Protein AF-A0A1Y2D1D3-F1 (afdb_monomer)

pLDDT: mean 90.97, std 10.9, range [46.06, 98.31]

Radius of gyration: 13.97 Å; Cα contacts (8 Å, |Δi|>4): 118; chains: 1; bounding box: 32×27×41 Å

Foldseek 3Di:
DDDPDDQEDEDELPLQQCQCVVVVNCSCVVLVVQQPDPHAYEYEYECAEPSDHPVSSCVSVVSHDPNYDYYYHYPAYSVRDPPVVD

Structure (mmCIF, N/CA/C/O backbone):
data_AF-A0A1Y2D1D3-F1
#
_entry.id   AF-A0A1Y2D1D3-F1
#
loop_
_atom_site.group_PDB
_atom_site.id
_atom_site.type_symbol
_atom_site.label_atom_id
_atom_site.label_alt_id
_atom_site.label_comp_id
_atom_site.label_asym_id
_atom_site.label_entity_id
_atom_site.label_seq_id
_atom_site.pdbx_PDB_ins_code
_atom_site.Cartn_x
_atom_site.Cartn_y
_atom_site.Cartn_z
_atom_site.occupancy
_atom_site.B_iso_or_equiv
_atom_site.auth_seq_id
_atom_site.auth_comp_id
_atom_site.auth_asym_id
_atom_site.auth_atom_id
_atom_site.pdbx_PDB_model_num
ATOM 1 N N . MET A 1 1 ? -17.474 19.411 -0.831 1.00 54.12 1 MET A N 1
ATOM 2 C CA . MET A 1 1 ? -17.830 17.997 -0.619 1.00 54.12 1 MET A CA 1
ATOM 3 C C . MET A 1 1 ? -17.241 17.612 0.720 1.00 54.12 1 MET A C 1
ATOM 5 O O . MET A 1 1 ? -16.024 17.535 0.821 1.00 54.12 1 MET A O 1
ATOM 9 N N . GLU A 1 2 ? -18.068 17.519 1.757 1.00 63.62 2 GLU A N 1
ATOM 10 C CA . GLU A 1 2 ? -17.632 16.942 3.031 1.00 63.62 2 GLU A CA 1
ATOM 11 C C . GLU A 1 2 ? -17.712 15.423 2.917 1.00 63.62 2 GLU A C 1
ATOM 13 O O . GLU A 1 2 ? -18.647 14.885 2.327 1.00 63.62 2 GLU A O 1
ATOM 18 N N . ILE A 1 3 ? -16.694 14.733 3.424 1.00 74.12 3 ILE A N 1
ATOM 19 C CA . ILE A 1 3 ? -16.734 13.280 3.543 1.00 74.12 3 ILE A CA 1
ATOM 20 C C . ILE A 1 3 ? -17.570 12.976 4.788 1.00 74.12 3 ILE A C 1
ATOM 22 O O . ILE A 1 3 ? -17.108 13.210 5.901 1.00 74.12 3 ILE A O 1
ATOM 26 N N . GLU A 1 4 ? -18.788 12.467 4.594 1.00 82.75 4 GLU A N 1
ATOM 27 C CA . GLU A 1 4 ? -19.734 12.125 5.674 1.00 82.75 4 GLU A CA 1
ATOM 28 C C . GLU A 1 4 ? -19.196 11.031 6.615 1.00 82.75 4 GLU A C 1
ATOM 30 O O . GLU A 1 4 ? -19.585 10.939 7.777 1.00 82.75 4 GLU A O 1
ATOM 35 N N . GLY A 1 5 ? -18.260 10.215 6.128 1.00 84.69 5 GLY A N 1
ATOM 36 C CA . GLY A 1 5 ? -17.552 9.208 6.902 1.00 84.69 5 GLY A CA 1
ATOM 37 C C . GLY A 1 5 ? -16.558 8.441 6.037 1.00 84.69 5 GLY A C 1
ATOM 38 O O . GLY A 1 5 ? -16.711 8.341 4.821 1.00 84.69 5 GLY A O 1
ATOM 39 N N . CYS A 1 6 ? -15.518 7.897 6.663 1.00 88.19 6 CYS A N 1
ATOM 40 C CA . CYS A 1 6 ? -14.593 6.975 6.014 1.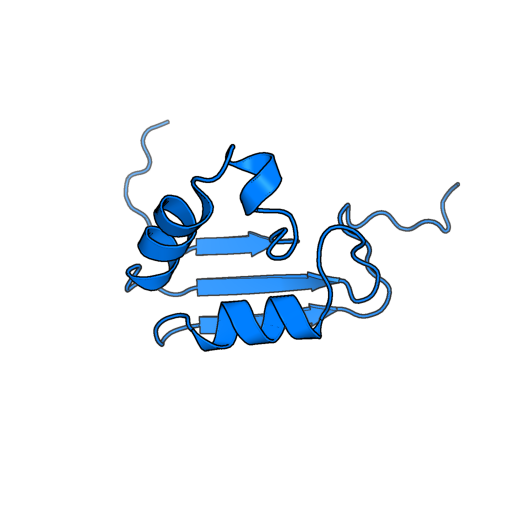00 88.19 6 CYS A CA 1
ATOM 41 C C . CYS A 1 6 ? -14.945 5.557 6.462 1.00 88.19 6 CYS A C 1
ATOM 43 O O . CYS A 1 6 ? -15.041 5.314 7.660 1.00 88.19 6 CYS A O 1
ATOM 45 N N . ILE A 1 7 ? -15.144 4.637 5.517 1.00 92.94 7 ILE A N 1
ATOM 46 C CA . ILE A 1 7 ? -15.449 3.224 5.807 1.00 92.94 7 ILE A CA 1
ATOM 47 C C . ILE A 1 7 ? -14.263 2.292 5.532 1.00 92.94 7 ILE A C 1
ATOM 49 O O . ILE A 1 7 ? -14.341 1.097 5.794 1.00 92.94 7 ILE A O 1
ATOM 53 N N . GLY A 1 8 ? -13.165 2.828 5.001 1.00 93.88 8 GLY A N 1
ATOM 54 C CA . GLY A 1 8 ? -11.980 2.070 4.628 1.00 93.88 8 GLY A CA 1
ATOM 55 C C . GLY A 1 8 ? -11.038 2.891 3.756 1.00 93.88 8 GLY A C 1
ATOM 56 O O . GLY A 1 8 ? -11.358 4.006 3.346 1.00 93.88 8 GLY A O 1
ATOM 57 N N . VAL A 1 9 ? -9.865 2.336 3.474 1.00 94.38 9 VAL A N 1
ATOM 58 C CA . VAL A 1 9 ? -8.849 2.980 2.634 1.00 94.38 9 VAL A CA 1
ATOM 59 C C . VAL A 1 9 ? -8.323 2.003 1.595 1.00 94.38 9 VAL A C 1
ATOM 61 O O . VAL A 1 9 ? -8.092 0.834 1.894 1.00 94.38 9 VAL A O 1
ATOM 64 N N . ALA A 1 10 ? -8.104 2.496 0.381 1.00 95.62 10 ALA A N 1
ATOM 65 C CA . ALA A 1 10 ? -7.369 1.782 -0.648 1.00 95.62 10 ALA A CA 1
ATOM 66 C C . ALA A 1 10 ? -6.090 2.554 -0.979 1.00 95.62 10 ALA A C 1
ATOM 68 O O . ALA A 1 10 ? -6.123 3.770 -1.171 1.00 95.62 10 ALA A O 1
ATOM 69 N N . THR A 1 11 ? -4.965 1.851 -1.051 1.00 94.81 11 THR A N 1
ATOM 70 C CA . THR A 1 11 ? -3.700 2.399 -1.539 1.00 94.81 11 THR A CA 1
ATOM 71 C C . THR A 1 11 ? -3.303 1.653 -2.798 1.00 94.81 11 THR A C 1
ATOM 73 O O . THR A 1 11 ? -3.181 0.428 -2.770 1.00 94.81 11 THR A O 1
ATOM 76 N N . ILE A 1 12 ? -3.069 2.389 -3.875 1.00 96.81 12 ILE A N 1
ATOM 77 C CA . ILE A 1 12 ? -2.636 1.848 -5.160 1.00 96.81 12 ILE A CA 1
ATOM 78 C C . ILE A 1 12 ? -1.233 2.391 -5.421 1.00 96.81 12 ILE A C 1
ATOM 80 O O . ILE A 1 12 ? -1.019 3.597 -5.296 1.00 96.81 12 ILE A O 1
ATOM 84 N N . SER A 1 13 ? -0.283 1.505 -5.724 1.00 96.44 13 SER A N 1
ATOM 85 C CA . SER A 1 13 ? 1.126 1.849 -5.965 1.00 96.44 13 SER A CA 1
ATOM 86 C C . SER A 1 13 ? 1.775 2.601 -4.794 1.00 96.44 13 SER A C 1
ATOM 88 O O . SER A 1 13 ? 2.471 3.597 -4.983 1.00 96.44 13 SER A O 1
ATOM 90 N N . PHE A 1 14 ? 1.530 2.172 -3.548 1.00 95.62 14 PHE A N 1
ATOM 91 C CA . PHE A 1 14 ? 2.102 2.869 -2.390 1.00 95.62 14 PHE A CA 1
ATOM 92 C C . PHE A 1 14 ? 3.646 2.838 -2.447 1.00 95.62 14 PHE A C 1
ATOM 94 O O . PHE A 1 14 ? 4.229 1.752 -2.390 1.00 95.62 14 PHE A O 1
ATOM 101 N N . PRO A 1 15 ? 4.337 3.994 -2.492 1.00 95.38 15 PRO A N 1
ATOM 102 C CA . PRO A 1 15 ? 5.757 4.066 -2.842 1.00 95.38 15 PRO A CA 1
ATOM 103 C C . PRO A 1 15 ? 6.671 3.797 -1.632 1.00 95.38 15 PRO A C 1
ATOM 105 O O . PRO A 1 15 ? 7.506 4.625 -1.260 1.00 95.38 15 PRO A O 1
ATOM 108 N N . ALA A 1 16 ? 6.503 2.643 -0.975 1.00 93.81 16 ALA A N 1
ATOM 109 C CA . ALA A 1 16 ? 7.080 2.335 0.338 1.00 93.81 16 ALA A CA 1
ATOM 110 C C . ALA A 1 16 ? 8.600 2.570 0.418 1.00 93.81 16 ALA A C 1
ATOM 112 O O . ALA A 1 16 ? 9.095 3.069 1.429 1.00 93.81 16 ALA A O 1
ATOM 113 N N . SER A 1 17 ? 9.335 2.266 -0.655 1.00 95.62 17 SER A N 1
ATOM 114 C CA . SER A 1 17 ? 10.799 2.386 -0.698 1.00 95.62 17 SER A CA 1
ATOM 115 C C . SER A 1 17 ? 11.301 3.830 -0.821 1.00 95.62 17 SER A C 1
ATOM 117 O O . SER A 1 17 ? 12.419 4.118 -0.396 1.00 95.62 17 SER A O 1
ATOM 119 N N . VAL A 1 18 ? 10.488 4.749 -1.352 1.00 95.62 18 VAL A N 1
ATOM 120 C CA . VAL A 1 18 ? 10.863 6.164 -1.542 1.00 95.62 18 VAL A CA 1
ATOM 121 C C . VAL A 1 18 ? 10.057 7.127 -0.670 1.00 95.62 18 VAL A C 1
ATOM 123 O O . VAL A 1 18 ? 10.231 8.341 -0.762 1.00 95.62 18 VAL A O 1
ATOM 126 N N . MET A 1 19 ? 9.223 6.610 0.239 1.00 94.19 19 MET A N 1
ATOM 127 C CA . MET A 1 19 ? 8.436 7.431 1.165 1.00 94.19 19 MET A CA 1
ATOM 128 C C . MET A 1 19 ? 9.292 8.414 1.962 1.00 94.19 19 MET A C 1
ATOM 130 O O . MET A 1 19 ? 8.855 9.535 2.203 1.00 94.19 19 MET 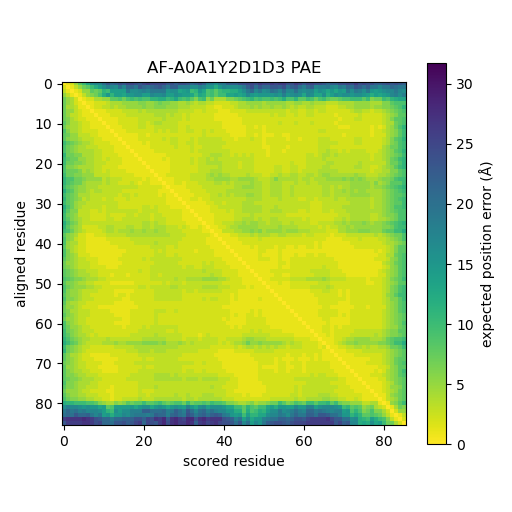A O 1
ATOM 134 N N . TRP A 1 20 ? 10.505 8.033 2.374 1.00 94.00 20 TRP A N 1
ATOM 135 C CA . TRP A 1 20 ? 11.398 8.939 3.103 1.00 94.00 20 TRP A CA 1
ATOM 136 C C . TRP A 1 20 ? 11.746 10.182 2.270 1.00 94.00 20 TRP A C 1
ATOM 138 O O . TRP A 1 20 ? 11.772 11.281 2.810 1.00 94.00 20 TRP A O 1
ATOM 148 N N . PHE A 1 21 ? 11.947 10.023 0.961 1.00 96.06 21 PHE A N 1
ATOM 149 C CA . PHE A 1 21 ? 12.277 11.115 0.052 1.00 96.06 21 PHE A CA 1
ATOM 150 C C . PHE A 1 21 ? 11.044 11.985 -0.205 1.00 96.06 21 PHE A C 1
ATOM 152 O O . PHE A 1 21 ? 11.084 13.192 0.015 1.00 96.06 21 PHE A O 1
ATOM 159 N N . LEU A 1 22 ? 9.914 11.356 -0.554 1.00 94.44 22 LEU A N 1
ATOM 160 C CA . LEU A 1 22 ? 8.649 12.047 -0.844 1.00 94.44 22 LEU A CA 1
ATOM 161 C C . LEU A 1 22 ? 8.085 12.827 0.352 1.00 94.44 22 LEU A C 1
ATOM 163 O O . LEU A 1 22 ? 7.321 13.771 0.176 1.00 94.44 22 LEU A O 1
ATOM 167 N N . THR A 1 23 ? 8.445 12.434 1.573 1.00 94.44 23 THR A N 1
ATOM 168 C CA . THR A 1 23 ? 7.971 13.073 2.810 1.00 94.44 23 THR A CA 1
ATOM 169 C C . THR A 1 23 ? 9.050 13.883 3.528 1.00 94.44 23 THR A C 1
ATOM 171 O O . THR A 1 23 ? 8.858 14.254 4.689 1.00 94.44 23 THR A O 1
ATOM 174 N N . PHE A 1 24 ? 10.188 14.152 2.876 1.00 95.81 24 PHE A N 1
ATOM 175 C CA . PHE A 1 24 ? 11.315 14.896 3.455 1.00 95.81 24 PHE A CA 1
ATOM 176 C C . PHE A 1 24 ? 11.739 14.358 4.837 1.00 95.81 24 PHE A C 1
ATOM 178 O O . PHE A 1 24 ? 11.889 15.105 5.800 1.00 95.81 24 PHE A O 1
ATOM 185 N N . GLY A 1 25 ? 11.856 13.035 4.956 1.00 94.00 25 GLY A N 1
ATOM 186 C CA . GLY A 1 25 ? 12.234 12.328 6.182 1.00 94.00 25 GLY A CA 1
ATOM 187 C C . GLY A 1 25 ? 11.082 11.985 7.135 1.00 94.00 25 GLY A C 1
ATOM 188 O O . GLY A 1 25 ? 11.315 11.331 8.146 1.00 94.00 25 GLY A O 1
ATOM 189 N N . ASN A 1 26 ? 9.832 12.349 6.827 1.00 93.19 26 ASN A N 1
ATOM 190 C CA . ASN A 1 26 ? 8.684 12.173 7.733 1.00 93.19 26 ASN A CA 1
ATOM 191 C C . ASN A 1 26 ? 7.858 10.896 7.487 1.00 93.19 26 ASN A C 1
ATOM 193 O O . ASN A 1 26 ? 6.683 10.831 7.857 1.00 93.19 26 ASN A O 1
ATOM 197 N N . SER A 1 27 ? 8.436 9.858 6.881 1.00 92.00 27 SER A N 1
ATOM 198 C CA . SER A 1 27 ? 7.698 8.657 6.453 1.00 92.00 27 SER A CA 1
ATOM 199 C C . SER A 1 27 ? 6.988 7.940 7.609 1.00 92.00 27 SER A C 1
ATOM 201 O O . SER A 1 27 ? 5.870 7.446 7.439 1.00 92.00 27 SER A O 1
ATOM 203 N N . ALA A 1 28 ? 7.593 7.936 8.801 1.00 91.38 28 ALA A N 1
ATOM 204 C CA . ALA A 1 28 ? 7.038 7.328 10.010 1.00 91.38 28 ALA A CA 1
ATOM 205 C C . ALA A 1 28 ? 5.695 7.946 10.433 1.00 91.38 28 ALA A C 1
ATOM 207 O O . ALA A 1 28 ? 4.813 7.225 10.893 1.00 91.38 28 ALA A O 1
ATOM 208 N N . LYS A 1 29 ? 5.502 9.256 10.227 1.00 91.19 29 LYS A N 1
ATOM 209 C CA . LYS A 1 29 ? 4.247 9.949 10.555 1.00 91.19 29 LYS A CA 1
ATOM 210 C C . LYS A 1 29 ? 3.083 9.401 9.728 1.00 91.19 29 LYS A C 1
ATOM 212 O O . LYS A 1 29 ? 2.048 9.043 10.275 1.00 91.19 29 LYS A O 1
ATOM 217 N N . TYR A 1 30 ? 3.268 9.303 8.413 1.00 88.81 30 TYR A N 1
ATOM 218 C CA . TYR A 1 30 ? 2.209 8.883 7.491 1.00 88.81 30 TYR A CA 1
ATOM 219 C C . TYR A 1 30 ? 1.940 7.379 7.568 1.00 88.81 30 TYR A C 1
ATOM 221 O O . TYR A 1 30 ? 0.789 6.950 7.641 1.00 88.81 30 TYR A O 1
ATOM 229 N N . THR A 1 31 ? 3.004 6.575 7.618 1.00 90.69 31 THR A N 1
ATOM 230 C CA . THR A 1 31 ? 2.877 5.119 7.773 1.00 90.69 31 THR A CA 1
ATOM 231 C C . THR A 1 31 ? 2.325 4.736 9.147 1.00 90.69 31 THR A C 1
ATOM 233 O O . THR A 1 31 ? 1.568 3.775 9.243 1.00 90.69 31 THR A O 1
ATOM 236 N N . GLY A 1 32 ? 2.632 5.505 10.197 1.00 91.75 32 GLY A N 1
ATOM 237 C CA . GLY A 1 32 ? 2.071 5.326 11.536 1.00 91.75 32 GLY A CA 1
ATOM 238 C C . GLY A 1 32 ? 0.558 5.532 11.574 1.00 91.75 32 GLY A C 1
ATOM 239 O O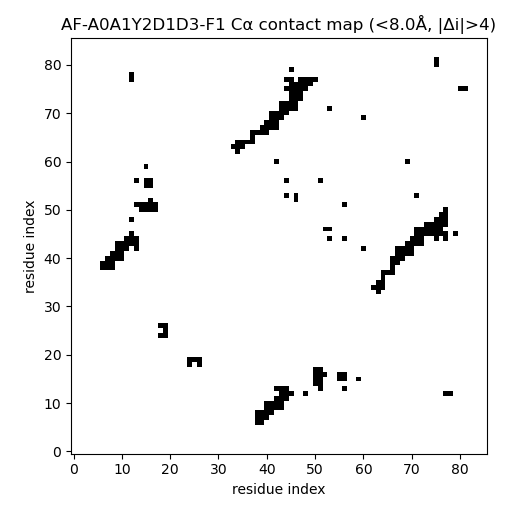 . GLY A 1 32 ? -0.151 4.687 12.115 1.00 91.75 32 GLY A O 1
ATOM 240 N N . THR A 1 33 ? 0.051 6.592 10.936 1.00 88.94 33 THR A N 1
ATOM 241 C CA . THR A 1 33 ? -1.398 6.825 10.816 1.00 88.94 33 THR A CA 1
ATOM 242 C C . THR A 1 33 ? -2.092 5.686 10.074 1.00 88.94 33 THR A C 1
ATOM 244 O O . THR A 1 33 ? -3.119 5.195 10.535 1.00 88.94 33 THR A O 1
ATOM 247 N N . LEU A 1 34 ? -1.515 5.221 8.960 1.00 89.62 34 LEU A N 1
ATOM 248 C CA . LEU A 1 34 ? -2.070 4.103 8.193 1.00 89.62 34 LEU A CA 1
ATOM 249 C C . LEU A 1 34 ? -2.065 2.793 8.998 1.00 89.62 34 LEU A C 1
ATOM 251 O O . LEU A 1 34 ? -3.035 2.041 8.957 1.00 89.62 34 LEU A O 1
ATOM 255 N N . ARG A 1 35 ? -1.011 2.550 9.785 1.00 91.62 35 ARG A N 1
ATOM 256 C CA . ARG A 1 35 ? -0.907 1.388 10.679 1.00 91.62 35 ARG A CA 1
ATOM 257 C C . ARG A 1 35 ? -1.952 1.414 11.794 1.00 91.62 35 ARG A C 1
ATOM 259 O O . ARG A 1 35 ? -2.513 0.371 12.123 1.00 91.62 35 ARG A O 1
ATOM 266 N N . ALA A 1 36 ? -2.213 2.588 12.366 1.00 89.62 36 ALA A N 1
ATOM 267 C CA . ALA A 1 36 ? -3.199 2.779 13.430 1.00 89.62 36 ALA A CA 1
ATOM 268 C C . ALA A 1 36 ? -4.655 2.773 12.926 1.00 89.62 36 ALA A C 1
ATOM 270 O O . ALA A 1 36 ? -5.582 2.765 13.734 1.00 89.62 36 ALA A O 1
ATOM 271 N N . PHE A 1 37 ? -4.875 2.775 11.609 1.00 90.88 37 PHE A N 1
ATOM 272 C CA . PHE A 1 37 ? -6.208 2.821 11.023 1.00 90.88 37 PHE A CA 1
ATOM 273 C C . PHE A 1 37 ? -6.956 1.496 11.233 1.00 90.88 37 PHE A C 1
ATOM 275 O O . PHE A 1 37 ? -6.513 0.437 10.781 1.00 90.88 37 PHE A O 1
ATOM 282 N N . SER A 1 38 ? -8.091 1.547 11.931 1.00 91.75 38 SER A N 1
ATOM 283 C CA . SER A 1 38 ? -8.853 0.365 12.365 1.00 91.75 38 SER A CA 1
ATOM 284 C C . SER A 1 38 ? -9.844 -0.166 11.328 1.00 91.75 38 SER A C 1
ATOM 286 O O . SER A 1 38 ? -10.293 -1.303 11.438 1.00 91.75 38 SER A O 1
ATOM 288 N N . LEU A 1 39 ? -10.186 0.638 10.323 1.00 94.19 39 LEU A N 1
ATOM 289 C CA . LEU A 1 39 ? -11.124 0.255 9.271 1.00 94.19 39 LEU A CA 1
ATOM 290 C C . LEU A 1 39 ? -10.446 -0.619 8.198 1.00 94.19 39 LEU A C 1
ATOM 292 O O . LEU A 1 39 ? -9.210 -0.683 8.153 1.00 94.19 39 LEU A O 1
ATOM 296 N N . PRO A 1 40 ? -11.229 -1.295 7.334 1.00 96.75 40 PRO A N 1
ATOM 297 C CA . PRO A 1 40 ? -10.705 -2.096 6.235 1.00 96.75 40 PRO A CA 1
ATOM 298 C C . PRO A 1 40 ? -9.690 -1.357 5.356 1.00 96.75 40 PRO A C 1
ATOM 300 O O . PRO A 1 40 ? -9.871 -0.186 5.008 1.00 96.75 40 PRO A O 1
ATOM 303 N N . LYS A 1 41 ? -8.618 -2.061 4.989 1.00 96.88 41 LYS A N 1
ATOM 304 C CA . LYS A 1 41 ? -7.516 -1.553 4.164 1.00 96.88 41 LYS A CA 1
ATOM 305 C C . LYS A 1 41 ? -7.320 -2.447 2.940 1.00 96.88 41 LYS A C 1
ATOM 307 O O . LYS A 1 41 ? -7.198 -3.660 3.085 1.00 96.88 41 LYS A O 1
ATOM 312 N N . LEU A 1 42 ? -7.233 -1.859 1.756 1.00 97.88 42 LEU A N 1
ATOM 313 C CA . LEU A 1 42 ? -6.857 -2.543 0.521 1.00 97.88 42 LEU A CA 1
ATOM 314 C C . LEU A 1 42 ? -5.517 -1.995 0.025 1.00 97.88 42 LEU A C 1
ATOM 316 O O . LEU A 1 42 ? -5.373 -0.792 -0.177 1.00 97.88 42 LEU A O 1
ATOM 320 N N . PHE A 1 43 ? -4.543 -2.872 -0.183 1.00 98.00 43 PHE A N 1
ATOM 321 C CA . PHE A 1 43 ? -3.218 -2.527 -0.685 1.00 98.00 43 PHE A CA 1
ATOM 322 C C . PHE A 1 43 ? -3.012 -3.168 -2.054 1.00 98.00 43 PHE A C 1
ATOM 324 O O . PHE A 1 43 ? -3.088 -4.385 -2.165 1.00 98.00 43 PHE A O 1
ATOM 331 N N . ILE A 1 44 ? -2.733 -2.367 -3.081 1.00 98.31 44 ILE A N 1
ATOM 332 C CA . ILE A 1 44 ? -2.517 -2.849 -4.448 1.00 98.31 44 ILE A CA 1
ATOM 333 C C . ILE A 1 44 ? -1.165 -2.341 -4.963 1.00 98.31 44 ILE A C 1
ATOM 335 O O . ILE A 1 44 ? -0.864 -1.150 -4.845 1.00 98.31 44 ILE A O 1
ATOM 339 N N . MET A 1 45 ? -0.363 -3.222 -5.561 1.00 98.00 45 MET A N 1
ATOM 340 C CA . MET A 1 45 ? 0.906 -2.880 -6.218 1.00 98.00 45 MET A CA 1
ATOM 341 C C . MET A 1 45 ? 1.086 -3.674 -7.515 1.00 98.00 45 MET A C 1
ATOM 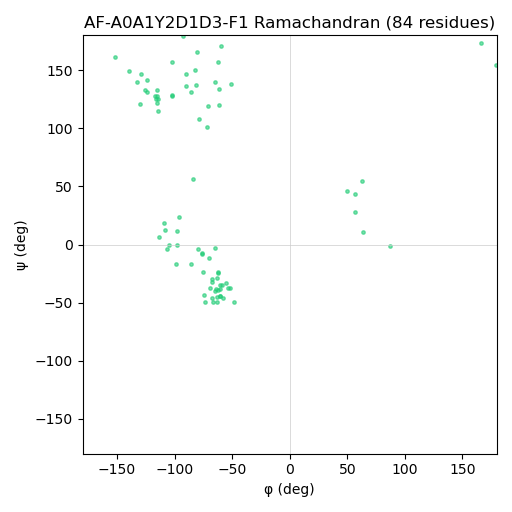343 O O . MET A 1 45 ? 0.646 -4.814 -7.608 1.00 98.00 45 MET A O 1
ATOM 347 N N . GLY A 1 46 ? 1.769 -3.099 -8.504 1.00 96.88 46 GLY A N 1
ATOM 348 C CA . GLY A 1 46 ? 2.217 -3.820 -9.693 1.00 96.88 46 GLY A CA 1
ATOM 349 C C . GLY A 1 46 ? 3.613 -4.442 -9.539 1.00 96.88 46 GLY A C 1
ATOM 350 O O . GLY A 1 46 ? 4.486 -3.861 -8.896 1.00 96.88 46 GLY A O 1
ATOM 351 N N . THR A 1 47 ? 3.876 -5.602 -10.152 1.00 96.25 47 THR A N 1
ATOM 352 C CA . THR A 1 47 ? 5.202 -6.259 -10.074 1.00 96.25 47 THR A CA 1
ATOM 353 C C . THR A 1 47 ? 6.320 -5.532 -10.829 1.00 96.25 47 THR A C 1
ATOM 355 O O . THR A 1 47 ? 7.490 -5.862 -10.642 1.00 96.25 47 THR A O 1
ATOM 358 N N . ARG A 1 48 ? 5.989 -4.535 -11.661 1.00 95.12 48 ARG A N 1
ATOM 359 C CA . ARG A 1 48 ? 6.941 -3.680 -12.394 1.00 95.12 48 ARG A CA 1
ATOM 360 C C . ARG A 1 48 ? 6.986 -2.245 -11.856 1.00 95.12 48 ARG A C 1
ATOM 362 O O . ARG A 1 48 ? 7.434 -1.344 -12.566 1.00 95.12 48 ARG A O 1
ATOM 369 N N . ASP A 1 49 ? 6.503 -2.012 -10.636 1.00 95.44 49 ASP A N 1
ATOM 370 C CA . ASP A 1 49 ? 6.642 -0.720 -9.961 1.00 95.44 49 ASP A CA 1
ATOM 371 C C . ASP A 1 49 ? 8.136 -0.385 -9.755 1.00 95.44 49 ASP A C 1
ATOM 373 O O . ASP A 1 49 ? 8.939 -1.232 -9.364 1.00 95.44 49 ASP A O 1
ATOM 377 N N . ASN A 1 50 ? 8.530 0.848 -10.075 1.00 94.62 50 ASN A N 1
ATOM 378 C CA . ASN A 1 50 ? 9.902 1.344 -9.957 1.00 94.62 50 ASN A CA 1
ATOM 379 C C . ASN A 1 50 ? 10.116 2.292 -8.759 1.00 94.62 50 ASN A C 1
ATOM 381 O O . ASN A 1 50 ? 11.234 2.755 -8.540 1.00 94.62 50 ASN A O 1
ATOM 385 N N . PHE A 1 51 ? 9.072 2.574 -7.980 1.00 95.88 51 PHE A N 1
ATOM 386 C CA . PHE A 1 51 ? 9.097 3.357 -6.742 1.00 95.88 51 PHE A CA 1
ATOM 387 C C . PHE A 1 51 ? 9.123 2.461 -5.497 1.00 95.88 51 PHE A C 1
ATOM 389 O O . PHE A 1 51 ? 9.472 2.918 -4.405 1.00 95.88 51 PHE A O 1
ATOM 396 N N . THR A 1 52 ? 8.776 1.180 -5.634 1.00 96.19 52 THR A N 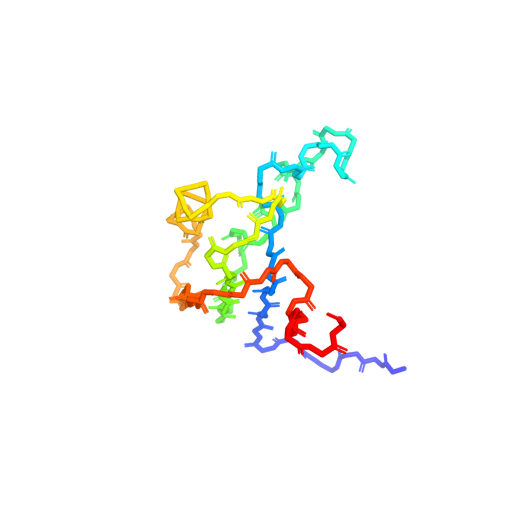1
ATOM 397 C CA . THR A 1 52 ? 8.942 0.172 -4.584 1.00 96.19 52 THR A CA 1
ATOM 398 C C . THR A 1 52 ? 9.129 -1.231 -5.166 1.00 96.19 52 THR A C 1
ATOM 400 O O . THR A 1 52 ? 8.820 -1.467 -6.325 1.00 96.19 52 THR A O 1
ATOM 403 N N . SER A 1 53 ? 9.662 -2.165 -4.375 1.00 96.62 53 SER A N 1
ATOM 404 C CA . SER A 1 53 ? 9.760 -3.582 -4.750 1.00 96.62 53 SER A CA 1
ATOM 405 C C . SER A 1 53 ? 8.681 -4.408 -4.051 1.00 96.62 53 SER A C 1
ATOM 407 O O . SER A 1 53 ? 8.242 -4.042 -2.960 1.00 96.62 53 SER A O 1
ATOM 409 N N . THR A 1 54 ? 8.327 -5.568 -4.618 1.00 97.19 54 THR A N 1
ATOM 410 C CA . THR A 1 54 ? 7.404 -6.543 -3.997 1.00 97.19 54 THR A CA 1
ATOM 411 C C . THR A 1 54 ? 7.775 -6.825 -2.546 1.00 97.19 54 THR A C 1
ATOM 413 O O . THR A 1 54 ? 6.959 -6.646 -1.651 1.00 97.19 54 THR A O 1
ATOM 416 N N . LYS A 1 55 ? 9.052 -7.126 -2.292 1.00 97.31 55 LYS A N 1
ATOM 417 C CA . LYS A 1 55 ? 9.576 -7.388 -0.948 1.00 97.31 55 LYS A CA 1
ATOM 418 C C . LYS A 1 55 ? 9.361 -6.216 0.016 1.00 97.31 55 LYS A C 1
ATOM 420 O O . LYS A 1 55 ? 8.973 -6.425 1.162 1.00 97.31 55 LYS A O 1
ATOM 425 N N . ALA A 1 56 ? 9.652 -4.986 -0.413 1.00 96.62 56 ALA A N 1
ATOM 426 C CA . ALA A 1 56 ? 9.494 -3.810 0.444 1.00 96.62 56 ALA A CA 1
ATOM 427 C C . ALA A 1 56 ? 8.013 -3.509 0.724 1.00 96.62 56 ALA A C 1
ATOM 429 O O . ALA A 1 56 ? 7.657 -3.132 1.841 1.00 96.62 56 ALA A O 1
ATOM 430 N N . PHE A 1 57 ? 7.153 -3.712 -0.272 1.00 97.12 57 PHE A N 1
ATOM 431 C CA . PHE A 1 57 ? 5.711 -3.551 -0.151 1.00 97.12 57 PHE A CA 1
ATOM 432 C C . PHE A 1 57 ? 5.084 -4.599 0.779 1.00 97.12 57 PHE A C 1
ATOM 434 O O . PHE A 1 57 ? 4.336 -4.246 1.692 1.00 97.12 57 PHE A O 1
ATOM 441 N N . GLU A 1 58 ? 5.449 -5.872 0.632 1.00 97.00 58 GLU A N 1
ATOM 442 C CA . GLU A 1 58 ? 5.046 -6.961 1.532 1.00 97.00 58 GLU A CA 1
ATOM 443 C C . GLU A 1 58 ? 5.526 -6.711 2.964 1.00 97.00 58 GLU A C 1
ATOM 445 O O . GLU A 1 58 ? 4.762 -6.847 3.918 1.00 97.00 58 GLU A O 1
ATOM 450 N N . GLN A 1 59 ? 6.777 -6.275 3.137 1.00 96.25 59 GLN A N 1
ATOM 451 C CA . GLN A 1 59 ? 7.298 -5.923 4.456 1.00 96.25 59 GLN A CA 1
ATOM 452 C C . GLN A 1 59 ? 6.529 -4.751 5.077 1.00 96.25 59 GLN A C 1
ATOM 454 O O . GLN A 1 59 ? 6.268 -4.754 6.275 1.00 96.25 59 GLN A O 1
ATOM 459 N N . MET A 1 60 ? 6.155 -3.741 4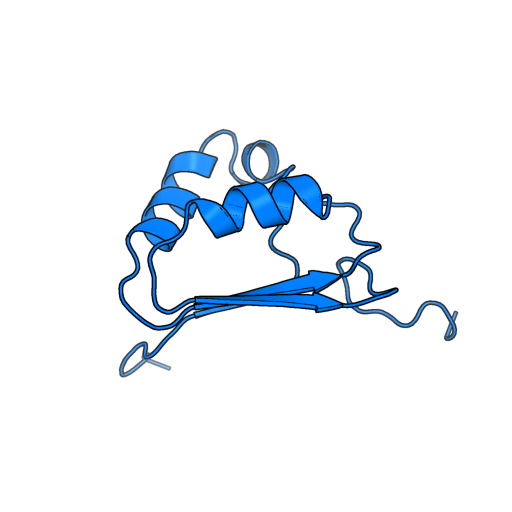.295 1.00 95.31 60 MET A N 1
ATOM 460 C CA . MET A 1 60 ? 5.369 -2.614 4.794 1.00 95.31 60 MET A CA 1
ATOM 461 C C . MET A 1 60 ? 3.961 -3.065 5.210 1.00 95.31 60 MET A C 1
ATOM 463 O O . MET A 1 60 ? 3.539 -2.791 6.339 1.00 95.31 60 MET A O 1
ATOM 467 N N . THR A 1 61 ? 3.266 -3.804 4.342 1.00 96.00 61 THR A N 1
ATOM 468 C CA . THR A 1 61 ? 1.894 -4.282 4.577 1.00 96.00 61 THR A CA 1
ATOM 469 C C . THR A 1 61 ? 1.810 -5.322 5.696 1.00 96.00 61 THR A C 1
ATOM 471 O O . THR A 1 61 ? 0.823 -5.344 6.436 1.00 96.00 61 THR A O 1
ATOM 474 N N . SER A 1 62 ? 2.854 -6.126 5.923 1.00 95.44 62 SER A N 1
ATOM 475 C CA . SER A 1 62 ? 2.902 -7.057 7.057 1.00 95.44 62 SER A CA 1
ATOM 476 C C . SER A 1 62 ? 2.874 -6.333 8.407 1.00 95.44 62 SER A C 1
ATOM 478 O O . SER A 1 62 ? 2.274 -6.846 9.348 1.00 95.44 62 SER A O 1
ATOM 480 N N . THR A 1 63 ? 3.390 -5.098 8.487 1.00 94.19 63 THR A N 1
ATOM 481 C CA . THR A 1 63 ? 3.328 -4.269 9.709 1.00 94.19 63 THR A CA 1
ATOM 482 C C . THR A 1 63 ? 1.984 -3.574 9.942 1.00 94.19 63 THR A C 1
ATOM 484 O O . THR A 1 63 ? 1.838 -2.883 10.952 1.00 94.19 63 THR A O 1
ATOM 487 N N . MET A 1 64 ? 1.025 -3.690 9.017 1.00 94.06 64 MET A N 1
ATOM 488 C CA . MET A 1 64 ? -0.291 -3.046 9.121 1.00 94.06 64 MET A CA 1
ATOM 489 C C . MET A 1 64 ? -1.252 -3.861 9.988 1.00 94.06 64 MET A C 1
ATOM 491 O O . MET A 1 64 ? -1.163 -5.088 10.025 1.00 94.06 64 MET A O 1
ATOM 495 N N . SER A 1 65 ? -2.184 -3.185 10.660 1.00 92.06 65 SER A N 1
ATOM 496 C CA . SER A 1 65 ? -3.225 -3.830 11.466 1.00 92.06 65 SER A CA 1
ATOM 497 C C . SER A 1 65 ? -4.150 -4.723 10.627 1.00 92.06 65 SER A C 1
ATOM 499 O O . SER A 1 65 ? -4.277 -4.540 9.412 1.00 92.06 65 SER A O 1
ATOM 501 N N . GLU A 1 66 ? -4.791 -5.688 11.291 1.00 90.69 66 GLU A N 1
ATOM 502 C CA . GLU A 1 66 ? -5.775 -6.599 10.695 1.00 90.69 66 GLU A CA 1
ATOM 503 C C . GLU A 1 66 ? -6.987 -5.862 10.087 1.00 90.69 66 GLU A C 1
ATOM 505 O O . GLU A 1 66 ? -7.146 -4.643 10.232 1.00 90.69 66 GLU A O 1
ATOM 510 N N . LEU A 1 67 ? -7.824 -6.616 9.363 1.00 94.75 67 LEU A N 1
ATOM 511 C CA . LEU A 1 67 ? -8.764 -6.111 8.348 1.00 94.75 67 LEU A CA 1
ATOM 512 C C . LEU A 1 67 ? -8.018 -5.445 7.183 1.00 94.75 67 LEU A C 1
ATOM 514 O O . LEU A 1 67 ? -8.246 -4.281 6.845 1.00 94.75 67 LEU A O 1
ATOM 518 N N . LYS A 1 68 ? -7.094 -6.197 6.580 1.00 96.62 68 LYS A N 1
ATOM 519 C CA . LYS A 1 68 ? -6.358 -5.788 5.382 1.00 96.62 68 LYS A CA 1
ATOM 520 C C . LYS A 1 68 ? -6.417 -6.858 4.296 1.00 96.62 68 LYS A C 1
ATOM 522 O O . LYS A 1 68 ? -6.393 -8.046 4.601 1.00 96.62 68 LYS A O 1
ATOM 527 N N . HIS A 1 69 ? -6.430 -6.416 3.046 1.00 97.94 69 HIS A N 1
ATOM 528 C CA . HIS A 1 69 ? -6.234 -7.245 1.859 1.00 97.94 69 HIS A CA 1
ATOM 529 C C . HIS A 1 69 ? -5.070 -6.685 1.042 1.00 97.94 69 HIS A C 1
ATOM 531 O O . HIS A 1 69 ? -4.900 -5.464 0.974 1.00 97.94 69 HIS A O 1
ATOM 537 N N . VAL A 1 70 ? -4.255 -7.562 0.461 1.00 98.25 70 VAL A N 1
ATOM 538 C CA . VAL A 1 70 ? -3.065 -7.187 -0.311 1.00 98.25 70 VAL A CA 1
ATOM 539 C C . VAL A 1 70 ? -3.101 -7.911 -1.650 1.00 98.25 70 VAL A C 1
ATOM 541 O O . VAL A 1 70 ? -3.080 -9.137 -1.671 1.00 98.25 70 VAL A O 1
ATOM 544 N N . ASP A 1 71 ? -3.098 -7.149 -2.741 1.00 98.19 71 ASP A N 1
ATOM 545 C CA . ASP A 1 71 ? -3.010 -7.655 -4.109 1.00 98.19 71 ASP A CA 1
ATOM 546 C C . ASP A 1 71 ? -1.733 -7.151 -4.785 1.00 98.19 71 ASP A C 1
ATOM 548 O O . ASP A 1 71 ? -1.443 -5.951 -4.834 1.00 98.19 71 ASP A O 1
ATOM 552 N N . ILE A 1 72 ? -0.970 -8.085 -5.347 1.00 97.81 72 ILE A N 1
ATOM 553 C CA . ILE A 1 72 ? 0.203 -7.795 -6.168 1.00 97.81 72 ILE A CA 1
ATOM 554 C C . ILE A 1 72 ? -0.113 -8.266 -7.584 1.00 97.81 72 ILE A C 1
ATOM 556 O O . ILE A 1 72 ? -0.319 -9.454 -7.814 1.00 97.81 72 ILE A O 1
ATOM 560 N N . ILE A 1 73 ? -0.191 -7.326 -8.523 1.00 96.88 73 ILE A N 1
ATOM 561 C CA . ILE A 1 73 ? -0.669 -7.570 -9.884 1.00 96.88 73 ILE A CA 1
ATOM 562 C C . ILE A 1 73 ? 0.502 -7.665 -10.857 1.00 96.88 73 ILE A C 1
ATOM 564 O O . ILE A 1 73 ? 1.365 -6.785 -10.932 1.00 96.88 73 ILE A O 1
ATOM 568 N N . ASP A 1 74 ? 0.510 -8.738 -11.642 1.00 95.31 74 ASP A N 1
ATOM 569 C CA . ASP A 1 74 ? 1.568 -9.002 -12.603 1.00 95.31 74 ASP A CA 1
ATOM 570 C C . ASP A 1 74 ? 1.633 -7.969 -13.731 1.00 95.31 74 ASP A C 1
ATOM 572 O O . ASP A 1 74 ? 0.627 -7.565 -14.310 1.00 95.31 74 ASP A O 1
ATOM 576 N N . ASN A 1 75 ? 2.862 -7.603 -14.101 1.00 92.88 75 ASN A N 1
ATOM 577 C CA . ASN A 1 75 ? 3.203 -6.762 -15.248 1.00 92.88 75 ASN A CA 1
ATOM 578 C C . ASN A 1 75 ? 2.685 -5.315 -15.211 1.00 92.88 75 ASN A C 1
ATOM 580 O O . ASN A 1 75 ? 2.832 -4.614 -16.211 1.00 92.88 75 ASN A O 1
ATOM 584 N N . MET A 1 76 ? 2.167 -4.850 -14.075 1.00 94.25 76 MET A N 1
ATOM 585 C CA . MET A 1 76 ? 1.746 -3.459 -13.890 1.00 94.25 76 MET A CA 1
ATOM 586 C C . MET A 1 76 ? 2.898 -2.611 -13.354 1.00 94.25 76 MET A C 1
ATOM 588 O O . MET A 1 76 ? 3.633 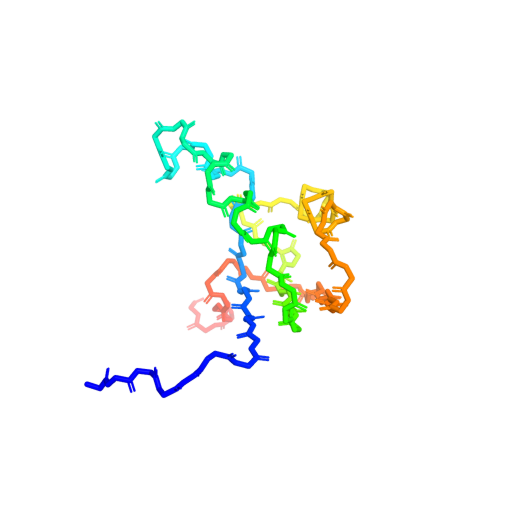-3.052 -12.467 1.00 94.25 76 MET A O 1
ATOM 592 N N . ASP A 1 77 ? 3.074 -1.414 -13.912 1.00 93.88 77 ASP 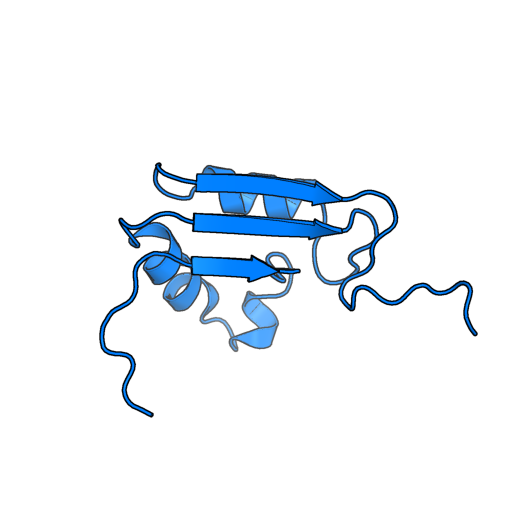A N 1
ATOM 593 C CA . ASP A 1 77 ? 4.002 -0.416 -13.380 1.00 93.88 77 ASP A CA 1
ATOM 594 C C . ASP A 1 77 ? 3.299 0.544 -12.412 1.00 93.88 77 ASP A C 1
ATOM 596 O O . ASP A 1 77 ? 2.100 0.430 -12.158 1.00 93.88 77 ASP A O 1
ATOM 600 N N . HIS A 1 78 ? 4.056 1.488 -11.852 1.00 94.94 78 HIS A N 1
ATOM 601 C CA . HIS A 1 78 ? 3.550 2.432 -10.855 1.00 94.94 78 HIS A CA 1
ATOM 602 C C . HIS A 1 78 ? 2.322 3.223 -11.334 1.00 94.94 78 HIS A C 1
ATOM 604 O O . HIS A 1 78 ? 1.441 3.546 -10.536 1.00 94.94 78 HIS A O 1
ATOM 610 N N . PHE A 1 79 ? 2.261 3.517 -12.636 1.00 93.44 79 PHE A N 1
ATOM 611 C CA . PHE A 1 79 ? 1.238 4.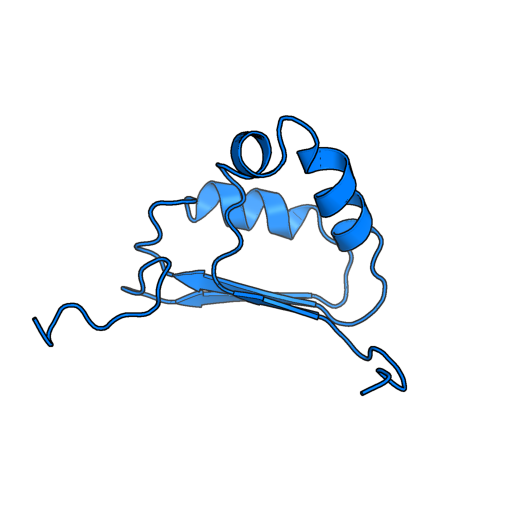357 -13.253 1.00 93.44 79 PHE A CA 1
ATOM 612 C C . PHE A 1 79 ? 0.108 3.557 -13.906 1.00 93.44 79 PHE A C 1
ATOM 614 O O . PHE A 1 79 ? -0.822 4.165 -14.430 1.00 93.44 79 PHE A O 1
ATOM 621 N N . TRP A 1 80 ? 0.164 2.221 -13.861 1.00 91.69 80 TRP A N 1
ATOM 622 C CA . TRP A 1 80 ? -0.850 1.333 -14.441 1.00 91.69 80 TRP A CA 1
ATOM 623 C C . TRP A 1 80 ? -1.085 1.570 -15.937 1.00 91.69 80 TRP A C 1
ATOM 625 O O . TRP A 1 80 ? -2.174 1.319 -16.453 1.00 91.69 80 TRP A O 1
ATOM 635 N N . PHE A 1 81 ? -0.062 2.046 -16.651 1.00 83.75 81 PHE A N 1
ATOM 636 C CA . PHE A 1 81 ? -0.147 2.220 -18.094 1.00 83.75 81 PHE A CA 1
ATOM 637 C C . PHE A 1 81 ? 0.199 0.920 -18.811 1.00 83.75 81 PHE A C 1
ATOM 639 O O . PHE A 1 81 ? 1.243 0.308 -18.567 1.00 83.75 81 PHE A O 1
ATOM 646 N N . ASP A 1 82 ? -0.645 0.531 -19.767 1.00 67.88 82 ASP A N 1
ATOM 647 C CA . ASP A 1 82 ? -0.271 -0.501 -20.724 1.00 67.88 82 ASP A CA 1
ATOM 648 C C . ASP A 1 82 ? 0.773 0.074 -21.688 1.00 67.88 82 ASP A C 1
ATOM 650 O O . ASP A 1 82 ? 0.465 0.804 -22.634 1.00 67.88 82 ASP A O 1
ATOM 654 N N . ARG A 1 83 ? 2.044 -0.256 -21.445 1.00 61.53 83 ARG A N 1
ATOM 655 C CA . ARG A 1 83 ? 3.153 0.162 -22.313 1.00 61.53 83 ARG A CA 1
ATOM 656 C C . ARG A 1 83 ? 3.077 -0.434 -23.724 1.00 61.53 83 ARG A C 1
ATOM 658 O O . ARG A 1 83 ? 3.919 -0.094 -24.540 1.00 61.53 83 ARG A O 1
ATOM 665 N N . LYS A 1 84 ? 2.100 -1.300 -24.037 1.00 58.81 84 LYS A N 1
ATOM 666 C CA . LYS A 1 84 ? 1.838 -1.770 -25.410 1.00 58.81 84 LYS A CA 1
ATOM 667 C C . LYS A 1 84 ? 1.117 -0.749 -26.299 1.00 58.81 84 LYS A C 1
ATOM 669 O O . LYS A 1 84 ? 0.961 -1.021 -27.485 1.00 58.81 84 LYS A O 1
ATOM 674 N N . MET A 1 85 ? 0.666 0.387 -25.762 1.00 49.22 85 MET A N 1
ATOM 675 C CA . MET A 1 85 ? -0.010 1.442 -26.535 1.00 49.22 85 MET A CA 1
ATOM 676 C C . MET A 1 85 ? 0.899 2.615 -26.955 1.00 49.22 85 MET A C 1
ATOM 678 O O . MET A 1 85 ? 0.380 3.626 -27.426 1.00 49.22 85 MET A O 1
ATOM 682 N N . TRP A 1 86 ? 2.225 2.490 -26.809 1.00 46.06 86 TRP A N 1
ATOM 683 C CA . TRP A 1 86 ? 3.215 3.490 -27.237 1.00 46.06 86 TRP A CA 1
ATOM 684 C C . TRP A 1 86 ? 4.334 2.849 -28.054 1.00 46.06 86 TRP A C 1
ATOM 686 O O . TRP A 1 86 ? 4.866 1.811 -27.599 1.00 46.06 86 TRP A O 1
#

Nearest PDB structures (foldseek):
  7qjn-assembly1_A  TM=7.367E-01  e=5.671E-04  Candidatus Kryptobacter tengchongensis
  3trd-assembly1_A  TM=7.579E-01  e=2.774E-03  Coxiella burnetii
  5cml-assembly1_A  TM=7.453E-01  e=2.774E-03  Rhodothermus marinus
  5cml-assembly2_B  TM=7.877E-01  e=8.970E-03  Rhodothermus marinus
  7xmj-assembly1_A  TM=6.046E-01  e=4.388E-02  Lactococcus lactis subsp. lactis KF147

Solvent-accessible surface area (backbone atoms only — not comparable to full-atom values): 5118 Å² total; per-residue (Å²): 135,81,81,92,70,84,80,53,49,76,43,72,45,65,40,63,70,41,32,42,67,81,46,77,69,44,34,65,62,60,53,46,54,60,33,70,42,78,49,42,35,39,40,36,36,31,73,51,26,85,51,34,50,71,69,52,44,52,56,54,58,68,69,40,49,70,59,62,50,79,47,78,40,81,83,25,31,64,81,65,63,70,72,87,81,111

InterPro domains:
  IPR029058 Alpha/Beta hydrolase fold [G3DSA:3.40.50.1820] (2-85)
  IPR029058 Alpha/Beta hydrolase fold [SSF53474] (9-82)

Secondary structure (DSSP, 8-state):
--------EEEES--TTTHHHHTTT-HHHHHHHHHH--S-EEEEEETT-SSS-HHHHHHHHHTSPSSEEEEEETT--TT---GGG-

Mean predicted aligned error: 4.44 Å

Organism: NCBI:txid329046

Sequence (86 aa):
MEIEGCIGVATISFPASVMWFLTFGNSAKYTGTLRAFSLPKLFIMGTRDNFTSTKAFEQMTSTMSELKHVDIIDNMDHFWFDRKMW